Protein AF-A0A960MAU6-F1 (afdb_monomer_lite)

Secondary structure (DSSP, 8-state):
----S-HHHHHHHHHHHHS------S----PPP-TT-GGG-HHHHHHHHHHHHHHHHHTTSS-TT-HHHHHHHHHHHHHHHHHHHHHTT-HHHHHHHHHHHHHTSPPTT-TTS-SS-HHHHHHHHHHHHHHHHHHHHHHHH------------

pLDDT: mean 84.09, std 11.75, range [40.94, 95.75]

Foldseek 3Di:
DPDLLCVVVLVVLLCVQPDADADDPDPPDDDDDDCPRCLLDLVSNLVSLVVSLVVCQVVPSDPPVPVLSVLVSLLVSLVSSLVSCVVVLNLVSNLVSLVVSLVSVDDPPSQRRDNDGSVVSVVSNVVSVVSVVVVVCCVVPPDPPPPPPPPPD

Radius of gyration: 20.08 Å; chains: 1; bounding box: 48×33×71 Å

Sequence (153 aa):
YRHFGCEDRDMWLRIAATYRIWLIQERLVVLRYHGTNMSSDPTRQLAGIRKLHGKARTMGVVPTWRLDFWVAIYSLYHQTASLLHSESSHPGKAFLHACASLAVFPLPGVRRWTLRGPFFRLLRLVATSRALMKSWIKKVFSRPTRTVGTEIS

Structure (mmCIF, N/CA/C/O backbone):
data_AF-A0A960MAU6-F1
#
_entry.id   AF-A0A960MAU6-F1
#
loop_
_atom_site.group_PDB
_atom_site.id
_atom_site.type_symbol
_atom_site.label_atom_id
_atom_site.label_alt_id
_atom_site.label_comp_id
_atom_site.label_asym_id
_atom_site.label_entity_id
_atom_site.label_seq_id
_atom_site.pdbx_PDB_ins_code
_atom_site.Cartn_x
_atom_site.Cartn_y
_atom_site.Cartn_z
_atom_site.occupancy
_atom_site.B_iso_or_equiv
_atom_site.auth_seq_id
_atom_site.auth_comp_id
_atom_site.auth_asym_id
_atom_site.auth_atom_id
_atom_site.pdbx_PDB_model_num
ATOM 1 N N . TYR A 1 1 ? -19.984 0.545 -16.787 1.00 40.94 1 TYR A N 1
ATOM 2 C CA . TYR A 1 1 ? -19.501 -0.493 -15.851 1.00 40.94 1 TYR A CA 1
ATOM 3 C C . TYR A 1 1 ? -19.256 0.109 -14.469 1.00 40.94 1 TYR A C 1
ATOM 5 O O . TYR A 1 1 ? -18.346 0.913 -14.322 1.00 40.94 1 TYR A O 1
ATOM 13 N N . ARG A 1 2 ? -20.108 -0.215 -13.480 1.00 57.66 2 ARG A N 1
ATOM 14 C CA . ARG A 1 2 ? -20.088 0.334 -12.100 1.00 57.66 2 ARG A CA 1
ATOM 15 C C . ARG A 1 2 ? -19.215 -0.462 -11.109 1.00 57.66 2 ARG A C 1
ATOM 17 O O . ARG A 1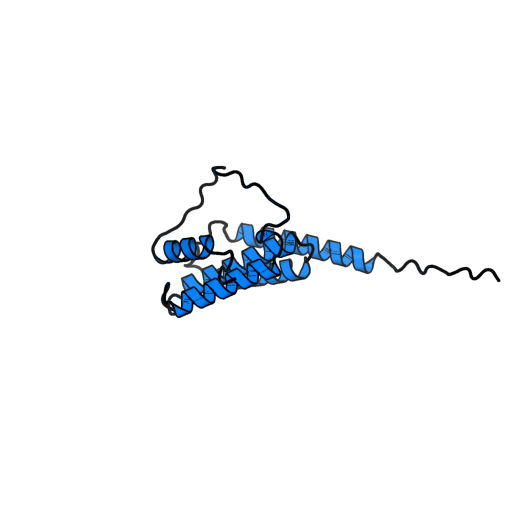 2 ? -19.152 -0.100 -9.940 1.00 57.66 2 ARG A O 1
ATOM 24 N N . HIS A 1 3 ? -18.543 -1.517 -11.564 1.00 63.19 3 HIS A N 1
ATOM 25 C CA . HIS A 1 3 ? -17.674 -2.350 -10.733 1.00 63.19 3 HIS A CA 1
ATOM 26 C C . HIS A 1 3 ? -16.270 -1.754 -10.636 1.00 63.19 3 HIS A C 1
ATOM 28 O O . HIS A 1 3 ? -15.649 -1.433 -11.651 1.00 63.19 3 HIS A O 1
ATOM 34 N N . PHE A 1 4 ? -15.779 -1.578 -9.408 1.00 62.41 4 PHE A N 1
ATOM 35 C CA . PHE A 1 4 ? -14.456 -1.002 -9.149 1.00 62.41 4 PHE A CA 1
ATOM 36 C C . PHE A 1 4 ? -13.328 -2.022 -9.365 1.00 62.41 4 PHE A C 1
ATOM 38 O O . PHE A 1 4 ? -12.167 -1.616 -9.403 1.00 62.41 4 PHE A O 1
ATOM 45 N N . GLY A 1 5 ? -13.657 -3.319 -9.492 1.00 73.44 5 GLY A N 1
ATOM 46 C CA . GLY A 1 5 ? -12.678 -4.412 -9.524 1.00 73.44 5 GLY A CA 1
ATOM 47 C C . GLY A 1 5 ? -11.833 -4.466 -8.254 1.00 73.44 5 GLY A C 1
ATOM 48 O O . GLY A 1 5 ? -10.637 -4.749 -8.288 1.00 73.44 5 GLY A O 1
ATOM 49 N N . CYS A 1 6 ? -12.451 -4.067 -7.147 1.00 84.38 6 CYS A N 1
ATOM 50 C CA . CYS A 1 6 ? -11.876 -3.933 -5.813 1.00 84.38 6 CYS A CA 1
ATOM 51 C C . CYS A 1 6 ? -12.897 -4.370 -4.747 1.00 84.38 6 CYS A C 1
ATOM 53 O O . CYS A 1 6 ? -12.799 -3.949 -3.598 1.00 84.38 6 CYS A O 1
ATOM 55 N N . GLU A 1 7 ? -13.888 -5.176 -5.126 1.00 87.69 7 GLU A N 1
ATOM 56 C CA . GLU A 1 7 ? -14.970 -5.660 -4.268 1.00 87.69 7 GLU A CA 1
ATOM 57 C C . GLU A 1 7 ? -14.414 -6.418 -3.055 1.00 87.69 7 GLU A C 1
ATOM 59 O O . GLU A 1 7 ? -14.770 -6.097 -1.921 1.00 87.69 7 GLU A O 1
ATOM 64 N N . ASP A 1 8 ? -13.436 -7.305 -3.268 1.00 89.69 8 ASP A N 1
ATOM 65 C CA . ASP A 1 8 ? -12.751 -8.019 -2.182 1.00 89.69 8 ASP A CA 1
ATOM 66 C C . ASP A 1 8 ? -12.108 -7.048 -1.188 1.00 89.69 8 ASP A C 1
ATOM 68 O O . ASP A 1 8 ? -12.149 -7.244 0.024 1.00 89.69 8 ASP A O 1
ATOM 72 N N . ARG A 1 9 ? -11.528 -5.953 -1.692 1.00 90.31 9 ARG A N 1
ATOM 73 C CA . ARG A 1 9 ? -10.898 -4.934 -0.847 1.00 90.31 9 ARG A CA 1
ATOM 74 C C . ARG A 1 9 ? -11.935 -4.134 -0.052 1.00 90.31 9 ARG A C 1
ATOM 76 O O . ARG A 1 9 ? -11.624 -3.758 1.072 1.00 90.31 9 ARG A O 1
ATOM 83 N N . ASP A 1 10 ? -13.135 -3.887 -0.593 1.00 92.88 10 ASP A N 1
ATOM 84 C CA . ASP A 1 10 ? -14.257 -3.272 0.151 1.00 92.88 10 ASP A CA 1
ATOM 85 C C . ASP A 1 10 ? -14.647 -4.156 1.334 1.00 92.88 10 ASP A C 1
ATOM 87 O O . ASP A 1 10 ? -14.707 -3.692 2.473 1.00 92.88 10 ASP A O 1
ATOM 91 N N . MET A 1 11 ? -14.827 -5.452 1.070 1.00 94.00 11 MET A N 1
ATOM 92 C CA . MET A 1 11 ? -15.139 -6.443 2.094 1.00 94.00 11 MET A CA 1
ATOM 93 C C . MET A 1 11 ? -14.060 -6.468 3.184 1.00 94.00 11 MET A C 1
ATOM 95 O O . MET A 1 11 ? -14.375 -6.295 4.360 1.00 94.00 11 MET A O 1
ATOM 99 N N . TRP A 1 12 ? -12.784 -6.607 2.812 1.00 91.69 12 TRP A N 1
ATOM 100 C CA . TRP A 1 12 ? -11.688 -6.645 3.784 1.00 91.69 12 TRP A CA 1
ATOM 101 C C . TRP A 1 12 ? -11.550 -5.355 4.587 1.00 91.69 12 TRP A C 1
ATOM 103 O O . TRP A 1 12 ? -11.250 -5.414 5.776 1.00 91.69 12 TRP A O 1
ATOM 113 N N . LEU A 1 13 ? -11.796 -4.194 3.978 1.00 91.25 13 LEU A N 1
ATOM 114 C CA . LEU A 1 13 ? -11.759 -2.910 4.673 1.00 91.25 13 LEU A CA 1
ATOM 115 C C . LEU A 1 13 ? -12.877 -2.802 5.719 1.00 91.25 13 LEU A C 1
ATOM 117 O O . LEU A 1 13 ? -12.624 -2.335 6.828 1.00 91.25 13 LEU A O 1
ATOM 121 N N . ARG A 1 14 ? -14.087 -3.277 5.400 1.00 93.12 14 ARG A N 1
ATOM 122 C CA . ARG A 1 14 ? -15.209 -3.352 6.352 1.00 93.12 14 ARG A CA 1
ATOM 123 C C . ARG A 1 14 ? -14.929 -4.331 7.484 1.00 93.12 14 ARG A C 1
ATOM 125 O O . ARG A 1 14 ? -15.187 -4.008 8.635 1.00 93.12 14 ARG A O 1
ATOM 132 N N . ILE A 1 15 ? -14.356 -5.494 7.181 1.00 92.75 15 ILE A N 1
ATOM 133 C CA . ILE A 1 15 ? -13.953 -6.460 8.210 1.00 92.75 15 ILE A CA 1
ATOM 134 C C . ILE A 1 15 ? -12.883 -5.837 9.115 1.00 92.75 15 ILE A C 1
ATOM 136 O O . ILE A 1 15 ? -13.016 -5.891 10.333 1.00 92.75 15 ILE A O 1
ATOM 140 N N . ALA A 1 16 ? -11.870 -5.179 8.543 1.00 90.06 16 ALA A N 1
ATOM 141 C CA . ALA A 1 16 ? -10.785 -4.538 9.289 1.00 90.06 16 ALA A CA 1
ATOM 142 C C . ALA A 1 16 ? -11.252 -3.378 10.184 1.00 90.06 16 ALA A C 1
ATOM 144 O O . ALA A 1 16 ? -10.570 -3.036 11.150 1.00 90.06 16 ALA A O 1
ATOM 145 N N . ALA A 1 17 ? -12.392 -2.755 9.869 1.00 90.44 17 ALA A N 1
ATOM 146 C CA . ALA A 1 17 ? -12.977 -1.695 10.687 1.00 90.44 17 ALA A CA 1
ATOM 147 C C . ALA A 1 17 ? -13.346 -2.184 12.097 1.00 90.44 17 ALA A C 1
ATOM 149 O O . ALA A 1 17 ? -13.188 -1.433 13.068 1.00 90.44 17 ALA A O 1
ATOM 150 N N . THR A 1 18 ? -13.799 -3.439 12.186 1.00 91.75 18 THR A N 1
ATOM 151 C CA . THR A 1 18 ? -14.366 -4.055 13.394 1.00 91.75 18 THR A CA 1
ATOM 152 C C . THR A 1 18 ? -13.462 -5.140 13.974 1.00 91.75 18 THR A C 1
ATOM 154 O O . THR A 1 18 ? -13.344 -5.265 15.190 1.00 91.75 18 THR A O 1
ATOM 157 N N . TYR A 1 19 ? -12.788 -5.911 13.122 1.00 89.56 19 TYR A N 1
ATOM 158 C CA . TYR A 1 19 ? -12.021 -7.090 13.507 1.00 89.56 19 TYR A CA 1
ATOM 159 C C . TYR A 1 19 ? -10.536 -6.930 13.211 1.00 89.56 19 TYR A C 1
ATOM 161 O O . TYR A 1 19 ? -10.121 -6.290 12.245 1.00 89.56 19 TYR A O 1
ATOM 169 N N . ARG A 1 20 ? -9.716 -7.589 14.030 1.00 82.56 20 ARG A N 1
ATOM 170 C CA . ARG A 1 20 ? -8.289 -7.751 13.753 1.00 82.56 20 ARG A CA 1
ATOM 171 C C . ARG A 1 20 ? -8.089 -8.845 12.715 1.00 82.56 20 ARG A C 1
ATOM 173 O O . ARG A 1 20 ? -8.579 -9.955 12.890 1.00 82.56 20 ARG A O 1
ATOM 180 N N . ILE A 1 21 ? -7.324 -8.532 11.676 1.00 82.44 21 ILE A N 1
ATOM 181 C CA . ILE A 1 21 ? -6.985 -9.471 10.608 1.00 82.44 21 ILE A CA 1
ATOM 182 C C . ILE A 1 21 ? -5.529 -9.894 10.776 1.00 82.44 21 ILE A C 1
ATOM 184 O O . ILE A 1 21 ? -4.645 -9.048 10.928 1.00 82.44 21 ILE A O 1
ATOM 188 N N . TRP A 1 22 ? -5.288 -11.201 10.700 1.00 79.81 22 TRP A N 1
ATOM 189 C CA . TRP A 1 22 ? -3.957 -11.794 10.745 1.00 79.81 22 TRP A CA 1
ATOM 190 C C . TRP A 1 22 ? -3.682 -12.561 9.451 1.00 79.81 22 TRP A C 1
ATOM 192 O O . TRP A 1 22 ? -4.582 -13.178 8.890 1.00 79.81 22 TRP A O 1
ATOM 202 N N . LEU A 1 23 ? -2.441 -12.510 8.966 1.00 77.12 23 LEU A N 1
ATOM 203 C CA . LEU A 1 23 ? -1.998 -13.293 7.814 1.00 77.12 23 LEU A CA 1
ATOM 204 C C . LEU A 1 23 ? -1.338 -14.570 8.311 1.00 77.12 23 LEU A C 1
ATOM 206 O O . LEU A 1 23 ? -0.354 -14.516 9.050 1.00 77.12 23 LEU A O 1
ATOM 210 N N . ILE A 1 24 ? -1.853 -15.695 7.839 1.00 83.00 24 ILE A N 1
ATOM 211 C CA . ILE A 1 24 ? -1.252 -17.010 8.030 1.00 83.00 24 ILE A CA 1
ATOM 212 C C . ILE A 1 24 ? -0.148 -17.160 6.975 1.00 83.00 24 ILE A C 1
ATOM 214 O O . ILE A 1 24 ? -0.366 -16.854 5.803 1.00 83.00 24 ILE A O 1
ATOM 218 N N . GLN A 1 25 ? 1.054 -17.575 7.386 1.00 80.62 25 GLN A N 1
ATOM 219 C CA . GLN A 1 25 ? 2.208 -17.728 6.477 1.00 80.62 25 GLN A CA 1
ATOM 220 C C . GLN A 1 25 ? 2.137 -19.005 5.624 1.00 80.62 25 GLN A C 1
ATOM 222 O O . GLN A 1 25 ? 3.022 -19.269 4.813 1.00 80.62 25 GLN A O 1
ATOM 227 N N . GLU A 1 26 ? 1.085 -19.795 5.799 1.00 90.94 26 GLU A N 1
ATOM 228 C CA . GLU A 1 26 ? 0.843 -21.018 5.054 1.00 90.94 26 GLU A CA 1
ATOM 229 C C . GLU A 1 26 ? 0.297 -20.703 3.662 1.00 90.94 26 GLU A C 1
ATOM 231 O O . GLU A 1 26 ? -0.528 -19.806 3.457 1.00 90.94 26 GLU A O 1
ATOM 236 N N . ARG A 1 27 ? 0.756 -21.468 2.671 1.00 88.31 27 ARG A N 1
ATOM 237 C CA . ARG A 1 27 ? 0.255 -21.360 1.304 1.00 88.31 27 ARG A CA 1
ATOM 238 C C . ARG A 1 27 ? -1.100 -22.059 1.208 1.00 88.31 27 ARG A C 1
ATOM 240 O O . ARG A 1 27 ? -1.166 -23.235 0.878 1.00 88.31 27 ARG A O 1
ATOM 247 N N . LEU A 1 28 ? -2.169 -21.309 1.458 1.00 92.56 28 LEU A N 1
ATOM 248 C CA . LEU A 1 28 ? -3.541 -21.834 1.414 1.00 92.56 28 LEU A CA 1
ATOM 249 C C . LEU A 1 28 ? -4.187 -21.750 0.025 1.00 92.56 28 LEU A C 1
ATOM 251 O O . LEU A 1 28 ? -5.115 -22.492 -0.275 1.00 92.56 28 LEU A O 1
ATOM 255 N N . VAL A 1 29 ? -3.719 -20.836 -0.829 1.00 89.31 29 VAL A N 1
ATOM 256 C CA . VAL A 1 29 ? -4.344 -20.556 -2.129 1.00 89.31 29 VAL A CA 1
ATOM 257 C C . VAL A 1 29 ? -3.282 -20.454 -3.218 1.00 89.31 29 VAL A C 1
ATOM 259 O O . VAL A 1 29 ? -2.207 -19.882 -3.016 1.00 89.31 29 VAL A O 1
ATOM 262 N N . VAL A 1 30 ? -3.591 -20.992 -4.399 1.00 88.62 30 VAL A N 1
ATOM 263 C CA . VAL A 1 30 ? -2.807 -20.795 -5.623 1.00 88.62 30 VAL A CA 1
ATOM 264 C C . VAL A 1 30 ? -3.601 -19.906 -6.569 1.00 88.62 30 VAL A C 1
ATOM 266 O O . VAL A 1 30 ? -4.659 -20.289 -7.057 1.00 88.62 30 VAL A O 1
ATOM 269 N N . LEU A 1 31 ? -3.086 -18.707 -6.825 1.00 82.44 31 LEU A N 1
ATOM 270 C CA . LEU A 1 31 ? -3.693 -17.761 -7.757 1.00 82.44 31 LEU A CA 1
ATOM 271 C C . LEU A 1 31 ? -3.215 -18.058 -9.181 1.00 82.44 31 LEU A C 1
ATOM 273 O O . LEU A 1 31 ? -2.011 -18.134 -9.433 1.00 82.44 31 LEU A O 1
ATOM 277 N N . ARG A 1 32 ? -4.156 -18.198 -10.119 1.00 84.94 32 ARG A N 1
ATOM 278 C CA . ARG A 1 32 ? -3.859 -18.280 -11.553 1.00 84.94 32 ARG A CA 1
ATOM 279 C C . ARG A 1 32 ? -3.902 -16.877 -12.154 1.00 84.94 32 ARG A C 1
ATOM 281 O O . ARG A 1 32 ? -4.905 -16.175 -12.042 1.00 84.94 32 ARG A O 1
ATOM 288 N N . TYR A 1 33 ? -2.813 -16.471 -12.796 1.00 79.00 33 TYR A N 1
ATOM 289 C CA . TYR A 1 33 ? -2.729 -15.181 -13.475 1.00 79.00 33 TYR A CA 1
ATOM 290 C C . TYR A 1 33 ? -3.165 -15.322 -14.933 1.00 79.00 33 TYR A C 1
ATOM 292 O O . TYR A 1 33 ? -2.628 -16.145 -15.671 1.00 79.00 33 TYR A O 1
ATOM 300 N N . HIS A 1 34 ? -4.121 -14.492 -15.347 1.00 78.00 34 HIS A N 1
ATOM 301 C CA . HIS A 1 34 ? -4.508 -14.320 -16.744 1.00 78.00 34 HIS A CA 1
ATOM 302 C C . HIS A 1 34 ? -4.048 -12.931 -17.200 1.00 78.00 34 HIS A C 1
ATOM 304 O O . HIS A 1 34 ? -4.175 -11.965 -16.445 1.00 78.00 34 HIS A O 1
ATOM 310 N N . GLY A 1 35 ? -3.492 -12.813 -18.412 1.00 75.12 35 GLY A N 1
ATOM 311 C CA . GLY A 1 35 ? -2.892 -11.560 -18.909 1.00 75.12 35 GLY A CA 1
ATOM 312 C C . GLY A 1 35 ? -3.853 -10.362 -18.962 1.00 75.12 35 GLY A C 1
ATOM 313 O O . GLY A 1 35 ? -3.417 -9.216 -19.003 1.00 75.12 35 GLY A O 1
ATOM 314 N N . THR A 1 36 ? -5.160 -10.618 -18.898 1.00 77.50 36 THR A N 1
ATOM 315 C CA . THR A 1 36 ? -6.240 -9.623 -18.928 1.00 77.50 36 THR A CA 1
ATOM 316 C C . THR A 1 36 ? -6.756 -9.214 -17.544 1.00 77.50 36 THR A C 1
ATOM 318 O O . THR A 1 36 ? -7.696 -8.422 -17.448 1.00 77.50 36 THR A O 1
ATOM 321 N N . ASN A 1 37 ? -6.171 -9.728 -16.458 1.00 75.25 37 ASN A N 1
ATOM 322 C CA . ASN A 1 37 ? -6.620 -9.401 -15.107 1.00 75.25 37 ASN A CA 1
ATOM 323 C C . ASN A 1 37 ? -6.399 -7.919 -14.794 1.00 75.25 37 ASN A C 1
ATOM 325 O O . ASN A 1 37 ? -5.350 -7.363 -15.086 1.00 75.25 37 ASN A O 1
ATOM 329 N N . MET A 1 38 ? -7.341 -7.289 -14.087 1.00 70.56 38 MET A N 1
ATOM 330 C CA . MET A 1 38 ? -7.225 -5.880 -13.678 1.00 70.56 38 MET A CA 1
ATOM 331 C C . MET A 1 38 ? -5.959 -5.580 -12.853 1.00 70.56 38 MET A C 1
ATOM 333 O O . MET A 1 38 ? -5.518 -4.437 -12.789 1.00 70.56 38 MET A O 1
ATOM 337 N N . SER A 1 39 ? -5.361 -6.604 -12.242 1.00 72.44 39 SER A N 1
ATOM 338 C CA . SER A 1 39 ? -4.086 -6.518 -11.531 1.00 72.44 39 SER A CA 1
ATOM 339 C C . SER A 1 39 ? -2.869 -6.264 -12.428 1.00 72.44 39 SER A C 1
ATOM 341 O O . SER A 1 39 ? -1.809 -5.960 -11.894 1.00 72.44 39 SER A O 1
ATOM 343 N N . SER A 1 40 ? -2.983 -6.402 -13.755 1.00 80.25 40 SER A N 1
ATOM 344 C CA . SER A 1 40 ? -1.884 -6.129 -14.691 1.00 80.25 40 SER A CA 1
ATOM 345 C C . SER A 1 40 ? -1.739 -4.647 -15.050 1.00 80.25 40 SER A C 1
ATOM 347 O O . SER A 1 40 ? -0.687 -4.253 -15.545 1.00 80.25 40 SER A O 1
ATOM 349 N N . ASP A 1 41 ? -2.748 -3.814 -14.762 1.00 88.25 41 ASP A N 1
ATOM 350 C CA . ASP A 1 41 ? -2.685 -2.359 -14.930 1.00 88.25 41 ASP A CA 1
ATOM 351 C C . ASP A 1 41 ? -2.661 -1.660 -13.555 1.00 88.25 41 ASP A C 1
ATOM 353 O O . ASP A 1 41 ? -3.716 -1.426 -12.943 1.00 88.25 41 ASP A O 1
ATOM 357 N N . PRO A 1 42 ? -1.467 -1.260 -13.066 1.00 89.88 42 PRO A N 1
ATOM 358 C CA . PRO A 1 42 ? -1.324 -0.527 -11.813 1.00 89.88 42 PRO A CA 1
ATOM 359 C C . PRO A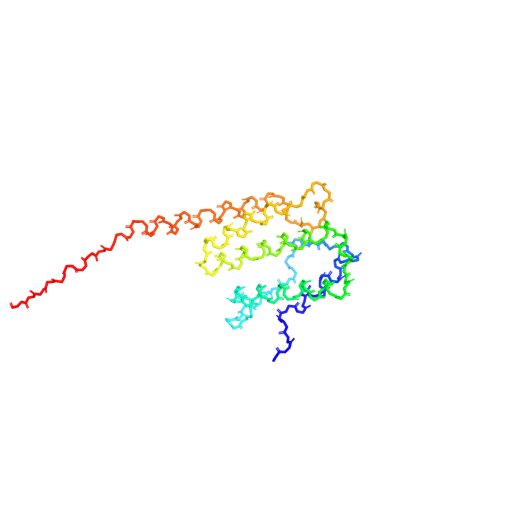 1 42 ? -2.178 0.733 -11.748 1.00 89.88 42 PRO A C 1
ATOM 361 O O . PRO A 1 42 ? -2.699 1.074 -10.689 1.00 89.88 42 PRO A O 1
ATOM 364 N N . THR A 1 43 ? -2.321 1.449 -12.863 1.00 90.62 43 THR A N 1
ATOM 365 C CA . THR A 1 43 ? -3.014 2.739 -12.897 1.00 90.62 43 THR A CA 1
ATOM 366 C C . THR A 1 43 ? -4.494 2.531 -12.623 1.00 90.62 43 THR A C 1
ATOM 368 O O . THR A 1 43 ? -5.068 3.190 -11.747 1.00 90.62 43 THR A O 1
ATOM 371 N N . ARG A 1 44 ? -5.100 1.566 -13.321 1.00 89.62 44 ARG A N 1
ATOM 372 C CA . ARG A 1 44 ? -6.505 1.204 -13.136 1.00 89.62 44 ARG A CA 1
ATOM 373 C C . ARG A 1 44 ? -6.758 0.647 -11.739 1.00 89.62 44 ARG A C 1
ATOM 375 O O . ARG A 1 44 ? -7.693 1.100 -11.074 1.00 89.62 44 ARG A O 1
ATOM 382 N N . GLN A 1 45 ? -5.907 -0.260 -11.257 1.00 90.75 45 GLN A N 1
ATOM 383 C CA . GLN A 1 45 ? -6.072 -0.854 -9.931 1.00 90.75 45 GLN A CA 1
ATOM 384 C C . GLN A 1 45 ? -5.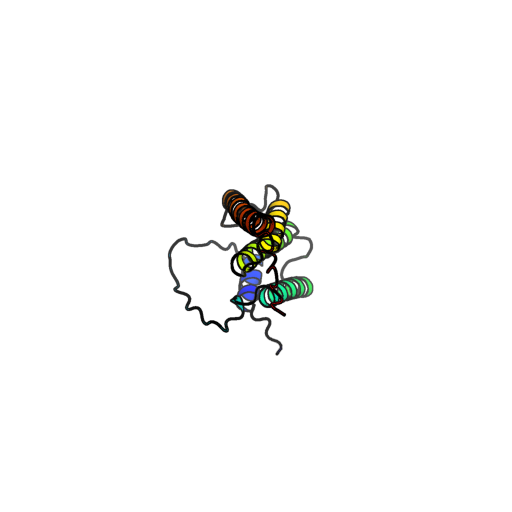948 0.195 -8.813 1.00 90.75 45 GLN A C 1
ATOM 386 O O . GLN A 1 45 ? -6.784 0.245 -7.909 1.00 90.75 45 GLN A O 1
ATOM 391 N N . LEU A 1 46 ? -4.960 1.092 -8.884 1.00 93.44 46 LEU A N 1
ATOM 392 C CA . LEU A 1 46 ? -4.784 2.162 -7.896 1.00 93.44 46 LEU A CA 1
ATOM 393 C C . LEU A 1 46 ? -5.905 3.202 -7.939 1.00 93.44 46 LEU A C 1
ATOM 395 O O . LEU A 1 46 ? -6.277 3.744 -6.897 1.00 93.44 46 LEU A O 1
ATOM 399 N N . ALA A 1 47 ? -6.474 3.486 -9.112 1.00 92.88 47 ALA A N 1
ATOM 400 C CA . ALA A 1 47 ? -7.671 4.314 -9.213 1.00 92.88 47 ALA A CA 1
ATOM 401 C C . ALA A 1 47 ? -8.879 3.646 -8.532 1.00 92.88 47 ALA A C 1
ATOM 403 O O . ALA A 1 47 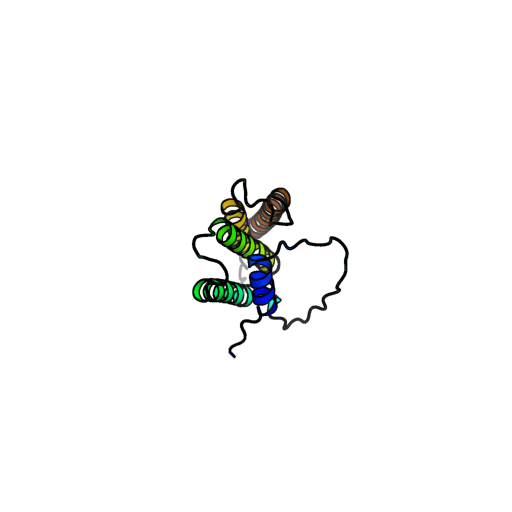? -9.604 4.319 -7.797 1.00 92.88 47 ALA A O 1
ATOM 404 N N . GLY A 1 48 ? -9.060 2.333 -8.714 1.00 92.62 48 GLY A N 1
ATOM 405 C CA . GLY A 1 48 ? -10.091 1.546 -8.029 1.00 92.62 48 GLY A CA 1
ATOM 406 C C . GLY A 1 48 ? -9.952 1.603 -6.507 1.00 92.62 48 GLY A C 1
ATOM 407 O O . GLY A 1 48 ? -10.908 1.942 -5.812 1.00 92.62 48 GLY A O 1
ATOM 408 N N . ILE A 1 49 ? -8.737 1.396 -5.991 1.00 94.06 49 ILE A N 1
ATOM 409 C CA . ILE A 1 49 ? -8.452 1.460 -4.549 1.00 94.06 49 ILE A CA 1
ATOM 410 C C . ILE A 1 49 ? -8.702 2.869 -3.985 1.00 94.06 49 ILE A C 1
ATOM 412 O O . ILE A 1 49 ? -9.292 3.011 -2.917 1.00 94.06 49 ILE A O 1
ATOM 416 N N . ARG A 1 50 ? -8.313 3.934 -4.700 1.00 94.75 50 ARG A N 1
ATOM 417 C CA . ARG A 1 50 ? -8.600 5.315 -4.266 1.00 94.75 50 ARG A CA 1
ATOM 418 C C . ARG A 1 50 ? -10.099 5.593 -4.185 1.00 94.75 50 ARG A C 1
ATOM 420 O O . ARG A 1 50 ? -10.558 6.151 -3.190 1.00 94.75 50 ARG A O 1
ATOM 427 N N . LYS A 1 51 ? -10.863 5.179 -5.202 1.00 94.44 51 LYS A N 1
ATOM 428 C CA . LYS A 1 51 ? -12.329 5.309 -5.208 1.00 94.44 51 LYS A CA 1
ATOM 429 C C . LYS A 1 51 ? -12.959 4.519 -4.065 1.00 94.44 51 LYS A C 1
ATOM 431 O O . LYS A 1 51 ? -13.854 5.035 -3.404 1.00 94.44 51 LYS A O 1
ATOM 436 N N . LEU A 1 52 ? -12.451 3.318 -3.795 1.00 94.44 52 LEU A N 1
ATOM 437 C CA . LEU A 1 52 ? -12.877 2.500 -2.666 1.00 94.44 52 LEU A CA 1
ATOM 438 C C . LEU A 1 52 ? -12.678 3.225 -1.329 1.00 94.44 52 LEU A C 1
ATOM 440 O O . LEU A 1 52 ? -13.608 3.290 -0.533 1.00 94.44 52 LEU A O 1
ATOM 444 N N . HIS A 1 53 ? -11.496 3.794 -1.085 1.00 94.06 53 HIS A N 1
ATOM 445 C CA . HIS A 1 53 ? -11.227 4.523 0.158 1.00 94.06 53 HIS A CA 1
ATOM 446 C C . HIS A 1 53 ? -12.126 5.755 0.305 1.00 94.06 53 HIS A C 1
ATOM 448 O O . HIS A 1 53 ? -12.662 5.995 1.385 1.00 94.06 53 HIS A O 1
ATOM 454 N N . GLY A 1 54 ? -12.339 6.500 -0.786 1.00 94.62 54 GLY A N 1
ATOM 455 C CA . GLY A 1 54 ? -13.283 7.618 -0.817 1.00 94.62 54 GLY A CA 1
ATOM 456 C C . GLY A 1 54 ? -14.705 7.174 -0.469 1.00 94.62 54 GLY A C 1
ATOM 457 O O . GLY A 1 54 ? -15.308 7.725 0.446 1.00 94.62 54 GLY A O 1
ATOM 458 N N . LYS A 1 55 ? -15.199 6.111 -1.119 1.00 94.25 55 LYS A N 1
ATOM 459 C CA . LYS A 1 55 ? -16.505 5.498 -0.832 1.00 94.25 55 LYS A CA 1
ATOM 460 C C . LYS A 1 55 ? -16.621 5.087 0.637 1.00 94.25 55 LYS A C 1
ATOM 462 O O . LYS A 1 55 ? -17.603 5.434 1.281 1.00 94.25 55 LYS A O 1
ATOM 467 N N . ALA A 1 56 ? -15.625 4.385 1.177 1.00 94.06 56 ALA A N 1
ATOM 468 C CA . ALA A 1 56 ? -15.623 3.943 2.569 1.00 94.06 56 ALA A CA 1
ATOM 469 C C . ALA A 1 56 ? -15.691 5.120 3.555 1.00 94.06 56 ALA A C 1
ATOM 471 O O . ALA A 1 56 ? -16.397 5.037 4.559 1.00 94.06 56 ALA A O 1
ATOM 472 N N . ARG A 1 57 ? -15.003 6.226 3.242 1.00 94.88 57 ARG A N 1
ATOM 473 C CA . ARG A 1 57 ? -15.041 7.459 4.035 1.00 94.88 57 ARG A CA 1
ATOM 474 C C . ARG A 1 57 ? -16.410 8.136 3.966 1.00 94.88 57 ARG A C 1
ATOM 476 O O . ARG A 1 57 ? -16.946 8.490 5.007 1.00 94.88 57 ARG A O 1
ATOM 483 N N . THR A 1 58 ? -16.990 8.276 2.773 1.00 95.44 58 THR A N 1
ATOM 484 C CA . THR A 1 58 ? -18.327 8.867 2.579 1.00 95.44 58 THR A CA 1
ATOM 485 C C . THR A 1 58 ? -19.424 8.043 3.249 1.00 95.44 58 THR A C 1
ATOM 487 O O . THR A 1 58 ? -20.338 8.604 3.835 1.00 95.44 58 THR A O 1
ATOM 490 N N . MET A 1 59 ? -19.322 6.714 3.200 1.00 95.00 59 MET A N 1
ATOM 491 C CA . MET A 1 59 ? -20.271 5.807 3.852 1.00 95.00 59 MET A CA 1
ATOM 492 C C . MET A 1 59 ? -20.083 5.712 5.373 1.00 95.00 59 MET A C 1
ATOM 494 O O . MET A 1 59 ? -20.841 4.998 6.020 1.00 95.00 59 MET A O 1
ATOM 498 N N . GLY A 1 60 ? -19.059 6.355 5.943 1.00 94.88 60 GLY A N 1
ATOM 499 C CA . GLY A 1 60 ? -18.782 6.281 7.376 1.00 94.88 60 GLY A CA 1
ATOM 500 C C . GLY A 1 60 ? -18.419 4.876 7.867 1.00 94.88 60 GLY A C 1
ATOM 501 O O . GLY A 1 60 ? -18.633 4.584 9.038 1.00 94.88 60 GLY A O 1
ATOM 502 N N . VAL A 1 61 ? -17.863 4.008 7.003 1.00 93.88 61 VAL A N 1
ATOM 503 C CA . VAL A 1 61 ? -17.474 2.629 7.379 1.00 93.88 61 VAL A CA 1
ATOM 504 C C . VAL A 1 61 ? -16.522 2.640 8.574 1.00 93.88 61 VAL A C 1
ATOM 506 O O . VAL A 1 61 ? -16.627 1.806 9.467 1.00 93.88 61 VAL A O 1
ATOM 509 N N . VAL A 1 62 ? -15.610 3.615 8.596 1.00 92.56 62 VAL A N 1
ATOM 510 C CA . VAL A 1 62 ? -14.809 3.956 9.769 1.00 92.56 62 VAL A CA 1
ATOM 511 C C . VAL A 1 62 ? -14.965 5.448 10.040 1.00 92.56 62 VAL A C 1
ATOM 513 O O . VAL A 1 62 ? -14.862 6.239 9.097 1.00 92.56 62 VAL A O 1
ATOM 516 N N . PRO A 1 63 ? -15.180 5.866 11.300 1.00 94.06 63 PRO A N 1
ATOM 517 C CA . PRO A 1 63 ? -15.235 7.279 11.636 1.00 94.06 63 PRO A CA 1
ATOM 518 C C . PRO A 1 63 ? -13.988 8.035 11.162 1.00 94.06 63 PRO A C 1
ATOM 520 O O . PRO A 1 63 ? -12.862 7.541 11.249 1.00 94.06 63 PRO A O 1
ATOM 523 N N . THR A 1 64 ? -14.168 9.257 10.664 1.00 93.94 64 THR A N 1
ATOM 524 C CA . THR A 1 64 ? -13.073 10.078 10.114 1.00 93.94 64 THR A CA 1
ATOM 525 C C . THR A 1 64 ? -12.027 10.467 11.157 1.00 93.94 64 THR A C 1
ATOM 527 O O . THR A 1 64 ? -10.874 10.687 10.796 1.00 93.94 64 THR A O 1
ATOM 530 N N . TRP A 1 65 ? -12.402 10.501 12.439 1.00 93.38 65 TRP A N 1
ATOM 531 C CA . TRP A 1 65 ? -11.511 10.801 13.562 1.00 93.38 65 TRP A CA 1
ATOM 532 C C . TRP A 1 65 ? -10.576 9.642 13.938 1.00 93.38 65 TRP A C 1
ATOM 534 O O . TRP A 1 65 ? -9.597 9.866 14.646 1.00 93.38 65 TRP A O 1
ATOM 544 N N . ARG A 1 66 ? -10.817 8.413 13.450 1.00 90.69 66 ARG A N 1
ATOM 545 C CA . ARG A 1 66 ? -9.897 7.271 13.619 1.00 90.69 66 ARG A CA 1
ATOM 546 C C . ARG A 1 66 ? -8.701 7.400 12.677 1.00 90.69 66 ARG A C 1
ATOM 548 O O . ARG A 1 66 ? -8.545 6.647 11.713 1.00 90.69 66 ARG A O 1
ATOM 555 N N . LEU A 1 67 ? -7.890 8.429 12.915 1.00 89.25 67 LEU A N 1
ATOM 556 C CA . LEU A 1 67 ? -6.755 8.793 12.069 1.00 89.25 67 LEU A CA 1
ATOM 557 C C . LEU A 1 67 ? -5.725 7.665 11.982 1.00 89.25 67 LEU A C 1
ATOM 559 O O . LEU A 1 67 ? -5.141 7.466 10.924 1.00 89.25 67 LEU A O 1
ATOM 563 N N . ASP A 1 68 ? -5.555 6.886 13.048 1.00 87.69 68 ASP A N 1
ATOM 564 C CA . ASP A 1 68 ? -4.708 5.692 13.086 1.00 87.69 68 ASP A CA 1
ATOM 565 C C . ASP A 1 68 ? -5.067 4.692 11.975 1.00 87.69 68 ASP A C 1
ATOM 567 O O . ASP A 1 68 ? -4.196 4.225 11.235 1.00 87.69 68 ASP A O 1
ATOM 571 N N . PHE A 1 69 ? -6.360 4.419 11.806 1.00 88.19 69 PHE A N 1
ATOM 572 C CA . PHE A 1 69 ? -6.875 3.510 10.791 1.00 88.19 69 PHE A CA 1
ATOM 573 C C . PHE A 1 69 ? -6.681 4.074 9.380 1.00 88.19 69 PHE A C 1
ATOM 575 O O . PHE A 1 69 ? -6.191 3.380 8.486 1.00 88.19 69 PHE A O 1
ATOM 582 N N . TRP A 1 70 ? -7.011 5.351 9.172 1.00 90.69 70 TRP A N 1
ATOM 583 C CA . TRP A 1 70 ? -6.873 5.995 7.863 1.00 90.69 70 TRP A CA 1
ATOM 584 C C . TRP A 1 70 ? -5.414 6.137 7.426 1.00 90.69 70 TRP A C 1
ATOM 586 O O . TRP A 1 70 ? -5.096 5.892 6.260 1.00 90.69 70 TRP A O 1
ATOM 596 N N . VAL A 1 71 ? -4.515 6.449 8.361 1.00 89.62 71 VAL A N 1
ATOM 597 C CA . VAL A 1 71 ? -3.064 6.444 8.147 1.00 89.62 71 VAL A CA 1
ATOM 598 C C . VAL A 1 71 ? -2.601 5.043 7.756 1.00 89.62 71 VAL A C 1
ATOM 600 O O . VAL A 1 71 ? -1.891 4.903 6.761 1.00 89.62 71 VAL A O 1
ATOM 603 N N . ALA A 1 72 ? -3.047 3.992 8.455 1.00 86.56 72 ALA A N 1
ATOM 604 C CA . ALA A 1 72 ? -2.705 2.613 8.102 1.00 86.56 72 ALA A CA 1
ATOM 605 C C . ALA A 1 72 ? -3.172 2.241 6.684 1.00 86.56 72 ALA A C 1
ATOM 607 O O . ALA A 1 72 ? -2.387 1.706 5.897 1.00 86.56 72 ALA A O 1
ATOM 608 N N . ILE A 1 73 ? -4.410 2.580 6.320 1.00 89.94 73 ILE A N 1
ATOM 609 C CA . ILE A 1 73 ? -4.953 2.359 4.973 1.00 89.94 73 ILE A CA 1
ATOM 610 C C . ILE A 1 73 ? -4.138 3.093 3.910 1.00 89.94 73 ILE A C 1
ATOM 612 O O . ILE A 1 73 ? -3.781 2.511 2.884 1.00 89.94 73 ILE A O 1
ATOM 616 N N . TYR A 1 74 ? -3.825 4.367 4.137 1.00 92.00 74 TYR A N 1
ATOM 617 C CA . TYR A 1 74 ? -3.049 5.164 3.191 1.00 92.00 74 TYR A CA 1
ATOM 618 C C . TYR A 1 74 ? -1.627 4.614 3.036 1.00 92.00 74 TYR A C 1
ATOM 620 O O . TYR A 1 74 ? -1.095 4.472 1.934 1.00 92.00 74 TYR A O 1
ATOM 628 N N . SER A 1 75 ? -1.039 4.188 4.147 1.00 90.00 75 SER A N 1
ATOM 629 C CA . SER A 1 75 ? 0.251 3.520 4.187 1.00 90.00 75 SER A CA 1
ATOM 630 C C . SER A 1 75 ? 0.257 2.223 3.358 1.00 90.00 75 SER A C 1
ATOM 632 O O . SER A 1 75 ? 1.185 1.988 2.574 1.00 90.00 75 SER A O 1
ATOM 634 N N . LEU A 1 76 ? -0.798 1.403 3.474 1.00 89.50 76 LEU A N 1
ATOM 635 C CA . LEU A 1 76 ? -1.005 0.175 2.693 1.00 89.50 76 LEU A CA 1
ATOM 636 C C . LEU A 1 76 ? -1.287 0.451 1.209 1.00 89.50 76 LEU A C 1
ATOM 638 O O . LEU A 1 76 ? -0.832 -0.306 0.347 1.00 89.50 76 LEU A O 1
ATOM 642 N N . TYR A 1 77 ? -1.984 1.544 0.890 1.00 93.31 77 TYR A N 1
ATOM 643 C CA . TYR A 1 77 ? -2.165 2.007 -0.486 1.00 93.31 77 TYR A CA 1
ATOM 644 C C . TYR A 1 77 ? -0.816 2.273 -1.153 1.00 93.31 77 TYR A C 1
ATOM 646 O O . TYR A 1 77 ? -0.528 1.700 -2.203 1.00 93.31 77 TYR A O 1
ATOM 654 N N . HIS A 1 78 ? 0.044 3.070 -0.516 1.00 94.44 78 HIS A N 1
ATOM 655 C CA . HIS A 1 78 ? 1.376 3.361 -1.043 1.00 94.44 78 HIS A CA 1
ATOM 656 C C . HIS A 1 78 ? 2.255 2.109 -1.128 1.00 94.44 78 HIS A C 1
ATOM 658 O O . HIS A 1 78 ? 2.974 1.927 -2.109 1.00 94.44 78 HIS A O 1
ATOM 664 N N . GLN A 1 79 ? 2.143 1.194 -0.164 1.00 91.62 79 GLN A N 1
ATOM 665 C CA . GLN A 1 79 ? 2.840 -0.091 -0.223 1.00 91.62 79 GLN A CA 1
ATOM 666 C C . GLN A 1 79 ? 2.394 -0.931 -1.433 1.00 91.62 79 GLN A C 1
ATOM 668 O O . GLN A 1 79 ? 3.231 -1.491 -2.140 1.00 91.62 79 GLN A O 1
ATOM 673 N N . THR A 1 80 ? 1.085 -0.986 -1.702 1.00 91.81 80 THR A N 1
ATOM 674 C CA . THR A 1 80 ? 0.519 -1.680 -2.870 1.00 91.81 80 THR A CA 1
ATOM 675 C C . THR A 1 80 ? 0.967 -1.013 -4.171 1.00 91.81 80 THR A C 1
ATOM 677 O O . THR A 1 80 ? 1.405 -1.693 -5.092 1.00 91.81 80 THR A O 1
ATOM 680 N N . ALA A 1 81 ? 0.916 0.318 -4.242 1.00 94.19 81 ALA A N 1
ATOM 681 C CA . ALA A 1 81 ? 1.344 1.083 -5.410 1.00 94.19 81 ALA A CA 1
ATOM 682 C C . ALA A 1 81 ? 2.823 0.868 -5.742 1.00 94.19 81 ALA A C 1
ATOM 684 O O . ALA A 1 81 ? 3.179 0.690 -6.905 1.00 94.19 81 ALA A O 1
ATOM 685 N N . SER A 1 82 ? 3.676 0.826 -4.715 1.00 94.12 82 SER A N 1
ATOM 686 C CA . SER A 1 82 ? 5.091 0.501 -4.874 1.00 94.12 82 SER A CA 1
ATOM 687 C C . SER A 1 82 ? 5.282 -0.882 -5.502 1.00 94.12 82 SER A C 1
ATOM 689 O O . SER A 1 82 ? 6.101 -1.032 -6.407 1.00 94.12 82 SER A O 1
ATOM 691 N N . LEU A 1 83 ? 4.492 -1.878 -5.078 1.00 91.00 83 LEU A N 1
ATOM 692 C CA . LEU A 1 83 ? 4.534 -3.228 -5.642 1.00 91.00 83 LEU A CA 1
ATOM 693 C C . LEU A 1 83 ? 4.125 -3.265 -7.110 1.00 91.00 83 LEU A C 1
ATOM 695 O O . LEU A 1 83 ? 4.921 -3.695 -7.944 1.00 91.00 83 LEU A O 1
ATOM 699 N N . LEU A 1 84 ? 2.959 -2.721 -7.430 1.00 91.81 84 LEU A N 1
ATOM 700 C CA . LEU A 1 84 ? 2.439 -2.738 -8.794 1.00 91.81 84 LEU A CA 1
ATOM 701 C C . LEU A 1 84 ? 3.365 -1.993 -9.771 1.00 91.81 84 LEU A C 1
ATOM 703 O O . LEU A 1 84 ? 3.676 -2.489 -10.852 1.00 91.81 84 LEU A O 1
ATOM 707 N N . HIS A 1 85 ? 3.889 -0.826 -9.381 1.00 92.75 85 HIS A N 1
ATOM 708 C CA . HIS A 1 85 ? 4.821 -0.081 -10.233 1.00 92.75 85 HIS A CA 1
ATOM 709 C C . HIS A 1 85 ? 6.202 -0.735 -10.357 1.00 92.75 85 HIS A C 1
ATOM 711 O O . HIS A 1 85 ? 6.855 -0.545 -11.386 1.00 92.75 85 HIS A O 1
ATOM 717 N N . SER A 1 86 ? 6.647 -1.497 -9.350 1.00 90.75 86 SER A N 1
ATOM 718 C CA . SER A 1 86 ? 7.902 -2.254 -9.448 1.00 90.75 86 SER A CA 1
ATOM 719 C C . SER A 1 86 ? 7.812 -3.395 -10.463 1.00 90.75 86 SER A C 1
ATOM 721 O O . SER A 1 86 ? 8.796 -3.672 -11.141 1.00 90.75 86 SER A O 1
ATOM 723 N N . GLU A 1 87 ? 6.630 -3.993 -10.615 1.00 88.31 87 GLU A N 1
ATOM 724 C CA . GLU A 1 87 ? 6.372 -5.063 -11.585 1.00 88.31 87 GLU A CA 1
ATOM 725 C C . GLU A 1 87 ? 6.153 -4.511 -13.001 1.00 88.31 87 GLU A C 1
ATOM 727 O O . GLU A 1 87 ? 6.577 -5.119 -13.975 1.00 88.31 87 GLU A O 1
ATOM 732 N N . SER A 1 88 ? 5.574 -3.313 -13.129 1.00 86.19 88 SER A N 1
ATOM 733 C CA . SER A 1 88 ? 5.249 -2.696 -14.427 1.00 86.19 88 SER A CA 1
ATOM 734 C C . SER A 1 88 ? 6.348 -1.792 -15.000 1.00 86.19 88 SER A C 1
ATOM 736 O O . SER A 1 88 ? 6.043 -0.837 -15.706 1.00 86.19 88 SER A O 1
ATOM 738 N N . SER A 1 89 ? 7.620 -2.015 -14.661 1.00 85.44 89 SER A N 1
ATOM 739 C CA . SER A 1 89 ? 8.771 -1.260 -15.205 1.00 85.44 89 SER A CA 1
ATOM 740 C C . SER A 1 89 ? 8.779 0.260 -14.937 1.00 85.44 89 SER A C 1
ATOM 742 O O . SER A 1 89 ? 9.436 1.009 -15.656 1.00 85.44 89 SER A O 1
ATOM 744 N N . HIS A 1 90 ? 8.119 0.739 -13.874 1.00 90.56 90 HIS A N 1
ATOM 745 C CA . HIS A 1 90 ? 8.118 2.158 -13.479 1.00 90.56 90 HIS A CA 1
ATOM 746 C C . HIS A 1 90 ? 8.872 2.381 -12.149 1.00 90.56 90 HIS A C 1
ATOM 748 O O . HIS A 1 90 ? 8.257 2.748 -11.139 1.00 90.56 90 HIS A O 1
ATOM 754 N N . PRO A 1 91 ? 10.208 2.197 -12.107 1.00 91.69 91 PRO A N 1
ATOM 755 C CA . PRO A 1 91 ? 10.971 2.169 -10.857 1.00 91.69 91 PRO A CA 1
ATOM 756 C C . PRO A 1 91 ? 10.926 3.491 -10.080 1.00 91.69 91 PRO A C 1
ATOM 758 O O . PRO A 1 91 ? 10.890 3.472 -8.854 1.00 91.69 91 PRO A O 1
ATOM 761 N N . GLY A 1 92 ? 10.856 4.638 -10.768 1.00 93.06 92 GLY A N 1
ATOM 762 C CA . GLY A 1 92 ? 10.746 5.949 -10.115 1.00 93.06 92 GLY A CA 1
ATOM 763 C C . GLY A 1 92 ? 9.446 6.103 -9.323 1.00 93.06 92 GLY A C 1
ATOM 764 O O . GLY A 1 92 ? 9.471 6.463 -8.149 1.00 93.06 92 GLY A O 1
ATOM 765 N N . LYS A 1 93 ? 8.304 5.740 -9.925 1.00 94.12 93 LYS A N 1
ATOM 766 C CA . LYS A 1 93 ? 7.008 5.740 -9.227 1.00 94.12 93 LYS A CA 1
ATOM 767 C C . LYS A 1 93 ? 7.012 4.738 -8.073 1.00 94.12 93 LYS A C 1
ATOM 769 O O . LYS A 1 93 ? 6.552 5.061 -6.981 1.00 94.12 93 LYS A O 1
ATOM 774 N N . ALA A 1 94 ? 7.571 3.546 -8.294 1.00 94.00 94 ALA A N 1
ATOM 775 C CA . ALA A 1 94 ? 7.675 2.521 -7.260 1.00 94.00 94 ALA A CA 1
ATOM 776 C C . ALA A 1 94 ? 8.464 3.005 -6.032 1.00 94.00 94 ALA A C 1
ATOM 778 O O . ALA A 1 94 ? 8.036 2.766 -4.900 1.00 94.00 94 ALA A O 1
ATOM 779 N N . PHE A 1 95 ? 9.574 3.713 -6.265 1.00 93.56 95 PHE A N 1
ATOM 780 C CA . PHE A 1 95 ? 10.405 4.321 -5.230 1.00 93.56 95 PHE A CA 1
ATOM 781 C C . PHE A 1 95 ? 9.666 5.435 -4.478 1.00 93.56 95 PHE A C 1
ATOM 783 O O . PHE A 1 95 ? 9.590 5.391 -3.254 1.00 93.56 95 PHE A O 1
ATOM 790 N N . LEU A 1 96 ? 9.032 6.379 -5.185 1.00 95.75 96 LEU A N 1
ATOM 791 C CA . LEU A 1 96 ? 8.255 7.453 -4.548 1.00 95.75 96 LEU A CA 1
ATOM 792 C C . LEU A 1 96 ? 7.138 6.900 -3.656 1.00 95.75 96 LEU A C 1
ATOM 794 O O . LEU A 1 96 ? 6.956 7.351 -2.525 1.00 95.75 96 LEU A O 1
ATOM 798 N N . HIS A 1 97 ? 6.420 5.878 -4.125 1.00 95.38 97 HIS A N 1
ATOM 799 C CA . HIS A 1 97 ? 5.412 5.204 -3.314 1.00 95.38 97 HIS A CA 1
ATOM 800 C C . HIS A 1 97 ? 6.022 4.433 -2.133 1.00 95.38 97 HIS A C 1
ATOM 802 O O . HIS A 1 97 ? 5.406 4.408 -1.071 1.00 95.38 97 HIS A O 1
ATOM 808 N N . ALA A 1 98 ? 7.220 3.853 -2.261 1.00 92.12 98 ALA A N 1
ATOM 809 C CA . ALA A 1 98 ? 7.917 3.234 -1.131 1.00 92.12 98 ALA A CA 1
ATOM 810 C C . ALA A 1 98 ? 8.275 4.273 -0.054 1.00 92.12 98 ALA A C 1
ATOM 812 O O . ALA A 1 98 ? 7.977 4.053 1.120 1.00 92.12 98 ALA A O 1
ATOM 813 N N . CYS A 1 99 ? 8.824 5.426 -0.453 1.00 93.06 99 CYS A N 1
ATOM 814 C CA . CYS A 1 99 ? 9.124 6.540 0.449 1.00 93.06 99 CYS A CA 1
ATOM 815 C C . CYS A 1 99 ? 7.864 7.060 1.143 1.00 93.06 99 CYS A C 1
ATOM 817 O O . CYS A 1 99 ? 7.838 7.156 2.365 1.00 93.06 99 CYS A O 1
ATOM 819 N N . ALA A 1 100 ? 6.795 7.331 0.388 1.00 93.38 100 ALA A N 1
ATOM 820 C CA . ALA A 1 100 ? 5.527 7.789 0.953 1.00 93.38 100 ALA A CA 1
ATOM 821 C C . ALA A 1 100 ? 4.915 6.753 1.912 1.00 93.38 100 ALA A C 1
ATOM 823 O O . ALA A 1 100 ? 4.405 7.105 2.970 1.00 93.38 100 ALA A O 1
ATOM 824 N N . SER A 1 101 ? 5.013 5.461 1.584 1.00 91.38 101 SER A N 1
ATOM 825 C CA . SER A 1 101 ? 4.574 4.386 2.474 1.00 91.38 101 SER A CA 1
ATOM 826 C C . SER A 1 101 ? 5.368 4.388 3.780 1.00 91.38 101 SER A C 1
ATOM 828 O O . SER A 1 101 ? 4.774 4.192 4.834 1.00 91.38 101 SER A O 1
ATOM 830 N N . LEU A 1 102 ? 6.686 4.618 3.731 1.00 88.25 102 LEU A N 1
ATOM 831 C CA . LEU A 1 102 ? 7.549 4.686 4.912 1.00 88.25 102 LEU A CA 1
ATOM 832 C C . LEU A 1 102 ? 7.286 5.946 5.748 1.00 88.25 102 LEU A C 1
ATOM 834 O O . LEU A 1 102 ? 7.172 5.841 6.962 1.00 88.25 102 LEU A O 1
ATOM 838 N N . ALA A 1 103 ? 7.123 7.103 5.104 1.00 88.88 103 ALA A N 1
ATOM 839 C CA . ALA A 1 103 ? 6.823 8.372 5.766 1.00 88.88 103 ALA A CA 1
ATOM 840 C C . ALA A 1 103 ? 5.464 8.348 6.481 1.00 88.88 103 ALA A C 1
ATOM 842 O O . ALA A 1 103 ? 5.317 8.916 7.557 1.00 88.88 103 ALA A O 1
ATOM 843 N N . VAL A 1 104 ? 4.481 7.651 5.901 1.00 84.75 104 VAL A N 1
ATOM 844 C CA . VAL A 1 104 ? 3.153 7.446 6.499 1.00 84.75 104 VAL A CA 1
ATOM 845 C C . VAL A 1 104 ? 3.089 6.128 7.286 1.00 84.75 104 VAL A C 1
ATOM 847 O O . VAL A 1 104 ? 2.029 5.729 7.769 1.00 84.75 104 VAL A O 1
ATOM 850 N N . PHE A 1 105 ? 4.192 5.376 7.393 1.00 73.69 105 PHE A N 1
ATOM 851 C CA . PHE A 1 105 ? 4.207 4.167 8.211 1.00 73.69 105 PHE A CA 1
ATOM 852 C C . PHE A 1 105 ? 3.973 4.577 9.649 1.00 73.69 105 PHE A C 1
ATOM 854 O O . PHE A 1 105 ? 4.562 5.554 10.111 1.00 73.69 105 PHE A O 1
ATOM 861 N N . PRO A 1 106 ? 3.045 3.916 10.339 1.00 62.91 106 PRO A N 1
ATOM 862 C CA . PRO A 1 106 ? 2.399 4.632 11.388 1.00 62.91 106 PRO A CA 1
ATOM 863 C C . PRO A 1 106 ? 3.310 4.753 12.604 1.00 62.91 106 PRO A C 1
ATOM 865 O O . PRO A 1 106 ? 4.095 3.856 12.933 1.00 62.91 106 PRO A O 1
ATOM 868 N N . LEU A 1 107 ? 3.131 5.890 13.267 1.00 60.81 107 LEU A N 1
ATOM 869 C CA . LEU A 1 107 ? 3.707 6.234 14.554 1.00 60.81 107 LEU A CA 1
ATOM 870 C C . LEU A 1 107 ? 3.472 5.103 15.582 1.00 60.81 107 LEU A C 1
ATOM 872 O O . LEU A 1 107 ? 2.512 4.325 15.449 1.00 60.81 107 LEU A O 1
ATOM 876 N N . PRO A 1 108 ? 4.349 4.968 16.595 1.00 54.00 108 PRO A N 1
ATOM 877 C CA . PRO A 1 108 ? 4.225 3.944 17.632 1.00 54.00 108 PRO A CA 1
ATOM 878 C C . PRO A 1 108 ? 2.806 3.936 18.233 1.00 54.00 108 PRO A C 1
ATOM 880 O O . PRO A 1 108 ? 2.376 4.902 18.846 1.00 54.00 108 PRO A O 1
ATOM 883 N N . GLY A 1 109 ? 2.062 2.847 17.992 1.00 56.03 109 GLY A N 1
ATOM 884 C CA . GLY A 1 109 ? 0.650 2.687 18.385 1.00 56.03 109 GLY A CA 1
ATOM 885 C C . GLY A 1 109 ? -0.195 1.919 17.358 1.00 56.03 109 GLY A C 1
ATOM 886 O O . GLY A 1 109 ? -0.968 1.034 17.713 1.00 56.03 109 GLY A O 1
ATOM 887 N N . VAL A 1 110 ? 0.046 2.141 16.063 1.00 55.47 110 VAL A N 1
ATOM 888 C CA . VAL A 1 110 ? -0.702 1.490 14.958 1.00 55.47 110 VAL A CA 1
ATOM 889 C C . VAL A 1 110 ? 0.020 0.234 14.425 1.00 55.47 110 VAL A C 1
ATOM 891 O O . VAL A 1 110 ? -0.436 -0.442 13.502 1.00 55.47 110 VAL A O 1
ATOM 894 N N . ARG A 1 111 ? 1.147 -0.130 15.057 1.00 53.94 111 ARG A N 1
ATOM 895 C CA . ARG A 1 111 ? 2.010 -1.295 14.764 1.00 53.94 111 ARG A CA 1
ATOM 896 C C . ARG A 1 111 ? 1.255 -2.629 14.643 1.00 53.94 111 ARG A C 1
ATOM 898 O O . ARG A 1 111 ? 1.784 -3.570 14.065 1.00 53.94 111 ARG A O 1
ATOM 905 N N . ARG A 1 112 ? 0.041 -2.717 15.196 1.00 55.81 112 ARG A N 1
ATOM 906 C CA . ARG A 1 112 ? -0.750 -3.950 15.324 1.00 55.81 112 ARG A CA 1
ATOM 907 C C . ARG A 1 112 ? -1.464 -4.399 14.042 1.00 55.81 112 ARG A C 1
ATOM 909 O O . ARG A 1 112 ? -1.956 -5.517 14.021 1.00 55.81 112 ARG A O 1
ATOM 916 N N . TRP A 1 113 ? -1.520 -3.568 12.997 1.00 53.75 113 TRP A N 1
ATOM 917 C CA . TRP A 1 113 ? -2.336 -3.845 11.798 1.00 53.75 113 TRP A CA 1
ATOM 918 C C . TRP A 1 113 ? -1.522 -4.189 10.547 1.00 53.75 113 TRP A C 1
ATOM 920 O O . TRP A 1 113 ? -2.045 -4.759 9.591 1.00 53.75 113 TRP A O 1
ATOM 930 N N . THR A 1 114 ? -0.232 -3.854 10.523 1.00 57.16 114 THR A N 1
ATOM 931 C CA . THR A 1 114 ? 0.632 -4.102 9.365 1.00 57.16 114 THR A CA 1
ATOM 932 C C . THR A 1 114 ? 1.474 -5.349 9.595 1.00 57.16 114 THR A C 1
ATOM 934 O O . THR A 1 114 ? 2.510 -5.307 10.252 1.00 57.16 114 THR A O 1
ATOM 937 N N . LEU A 1 115 ? 1.025 -6.455 9.008 1.00 58.78 115 LEU A N 1
ATOM 938 C CA . LEU A 1 115 ? 1.593 -7.805 9.133 1.00 58.78 115 LEU A CA 1
ATOM 939 C C . LEU A 1 115 ? 3.048 -7.944 8.680 1.00 58.78 115 LEU A C 1
ATOM 941 O O . LEU A 1 115 ? 3.751 -8.863 9.086 1.00 58.78 115 LEU A O 1
ATOM 945 N N . ARG A 1 116 ? 3.511 -7.028 7.829 1.00 64.44 116 ARG A N 1
ATOM 946 C CA . ARG A 1 116 ? 4.915 -6.922 7.449 1.00 64.44 116 ARG A CA 1
ATOM 947 C C . ARG A 1 116 ? 5.478 -5.692 8.147 1.00 64.44 116 ARG A C 1
ATOM 949 O O . ARG A 1 116 ? 5.141 -4.569 7.775 1.00 64.44 116 ARG A O 1
ATOM 956 N N . GLY A 1 117 ? 6.262 -5.931 9.197 1.00 67.38 117 GLY A N 1
ATOM 957 C CA . GLY A 1 117 ? 6.823 -4.893 10.058 1.00 67.38 117 GLY A CA 1
ATOM 958 C C . GLY A 1 117 ? 7.696 -3.868 9.313 1.00 67.38 117 GLY A C 1
ATOM 959 O O . GLY A 1 117 ? 7.930 -3.997 8.108 1.00 67.38 117 GLY A O 1
ATOM 960 N N . PRO A 1 118 ? 8.229 -2.857 10.024 1.00 70.44 118 PRO A N 1
ATOM 961 C CA . PRO A 1 118 ? 9.018 -1.768 9.428 1.00 70.44 118 PRO A CA 1
ATOM 962 C C . PRO A 1 118 ? 10.173 -2.271 8.552 1.00 70.44 118 PRO A C 1
ATOM 964 O O . PRO A 1 118 ? 10.441 -1.706 7.493 1.00 70.44 118 PRO A O 1
ATOM 967 N N . PHE A 1 119 ? 10.791 -3.392 8.935 1.00 77.56 119 PHE A N 1
ATOM 968 C CA . PHE A 1 119 ? 11.850 -4.043 8.167 1.00 77.56 119 PHE A CA 1
ATOM 969 C C . PHE A 1 119 ? 11.448 -4.364 6.728 1.00 77.56 119 PHE A C 1
ATOM 971 O O . PHE A 1 119 ? 12.204 -4.074 5.808 1.00 77.56 119 PHE A O 1
ATOM 978 N N . PHE A 1 120 ? 10.246 -4.892 6.491 1.00 77.12 120 PHE A N 1
ATOM 979 C CA . PHE A 1 120 ? 9.814 -5.211 5.129 1.00 77.12 120 PHE A CA 1
ATOM 980 C C . PHE A 1 120 ? 9.733 -3.961 4.245 1.00 77.12 120 PHE A C 1
ATOM 982 O O . PHE A 1 120 ? 10.032 -4.017 3.055 1.00 77.12 120 PHE A O 1
ATOM 989 N N . ARG A 1 121 ? 9.345 -2.822 4.821 1.00 79.88 121 ARG A N 1
ATOM 990 C CA . ARG A 1 121 ? 9.235 -1.547 4.099 1.00 79.88 121 ARG A CA 1
ATOM 991 C C . ARG A 1 121 ? 10.599 -0.954 3.791 1.00 79.88 121 ARG A C 1
ATOM 993 O O . ARG A 1 121 ? 10.796 -0.460 2.687 1.00 79.88 121 ARG A O 1
ATOM 1000 N N . LEU A 1 122 ? 11.549 -1.087 4.712 1.00 82.69 122 LEU A N 1
ATOM 1001 C CA . LEU A 1 122 ? 12.947 -0.741 4.464 1.00 82.69 122 LEU A CA 1
ATOM 1002 C C . LEU A 1 122 ? 13.547 -1.618 3.359 1.00 82.69 122 LEU A C 1
ATOM 1004 O O . LEU A 1 122 ? 14.112 -1.096 2.403 1.00 82.69 122 LEU A O 1
ATOM 1008 N N . LEU A 1 123 ? 13.351 -2.938 3.425 1.00 84.50 123 LEU A N 1
ATOM 1009 C CA . LEU A 1 123 ? 13.800 -3.859 2.375 1.00 84.50 123 LEU A CA 1
ATOM 1010 C C . LEU A 1 123 ? 13.172 -3.520 1.018 1.00 84.50 123 LEU A C 1
ATOM 1012 O O . LEU A 1 123 ? 13.855 -3.546 -0.006 1.00 84.50 123 LEU A O 1
ATOM 1016 N N . ARG A 1 124 ? 11.886 -3.145 1.009 1.00 81.88 124 ARG A N 1
ATOM 1017 C CA . ARG A 1 124 ? 11.191 -2.662 -0.190 1.00 81.88 124 ARG A CA 1
ATOM 1018 C C . ARG A 1 124 ? 11.864 -1.419 -0.754 1.00 81.88 124 ARG A C 1
ATOM 1020 O O . ARG A 1 124 ? 12.145 -1.385 -1.949 1.00 81.88 124 ARG A O 1
ATOM 1027 N N . LEU A 1 125 ? 12.126 -0.428 0.097 1.00 86.94 125 LEU A N 1
ATOM 1028 C CA . LEU A 1 125 ? 12.787 0.808 -0.296 1.00 86.94 125 LEU A CA 1
ATOM 1029 C C . LEU A 1 125 ? 14.134 0.489 -0.946 1.00 86.94 125 LEU A C 1
ATOM 1031 O O . LEU A 1 125 ? 14.338 0.856 -2.097 1.00 86.94 125 LEU A O 1
ATOM 1035 N N . VAL A 1 126 ? 14.977 -0.310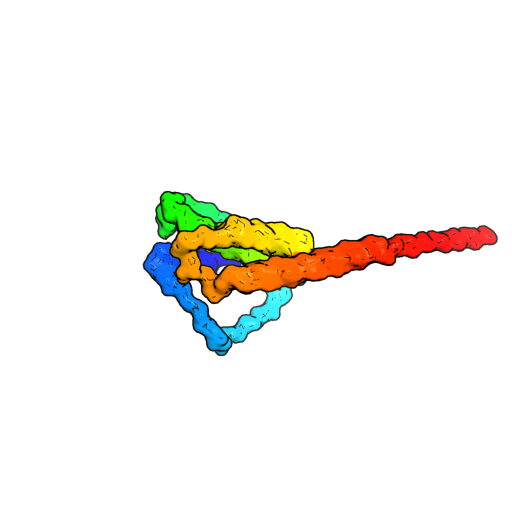 -0.284 1.00 89.44 126 VAL A N 1
ATOM 1036 C CA . VAL A 1 126 ? 16.276 -0.757 -0.814 1.00 89.44 126 VAL A CA 1
ATOM 1037 C C . VAL A 1 126 ? 16.132 -1.443 -2.175 1.00 89.44 126 VAL A C 1
ATOM 1039 O O . VAL A 1 126 ? 16.872 -1.124 -3.107 1.00 89.44 126 VAL A O 1
ATOM 1042 N N . ALA A 1 127 ? 15.170 -2.357 -2.327 1.00 86.62 127 ALA A N 1
ATOM 1043 C CA . ALA A 1 127 ? 14.922 -3.039 -3.595 1.00 86.62 127 ALA A CA 1
ATOM 1044 C C . ALA A 1 127 ? 14.528 -2.054 -4.711 1.00 86.62 127 ALA A C 1
ATOM 1046 O O . ALA A 1 127 ? 15.084 -2.109 -5.810 1.00 86.62 127 ALA A O 1
ATOM 1047 N N . THR A 1 128 ? 13.625 -1.110 -4.423 1.00 87.12 128 THR A N 1
ATOM 1048 C CA . THR A 1 128 ? 13.214 -0.083 -5.393 1.00 87.12 128 THR A CA 1
ATOM 1049 C C . THR A 1 128 ? 14.334 0.905 -5.719 1.00 87.12 128 THR A C 1
ATOM 1051 O O . THR A 1 128 ? 14.493 1.256 -6.886 1.00 87.12 128 THR A O 1
ATOM 1054 N N . SER A 1 129 ? 15.176 1.277 -4.748 1.00 88.69 129 SER A N 1
ATOM 1055 C CA . SER A 1 129 ? 16.359 2.118 -4.965 1.00 88.69 129 SER A CA 1
ATOM 1056 C C . SER A 1 129 ? 17.352 1.447 -5.908 1.00 88.69 129 SER A C 1
ATOM 1058 O O . SER A 1 129 ? 17.847 2.075 -6.840 1.00 88.69 129 SER A O 1
ATOM 1060 N N . ARG A 1 130 ? 17.615 0.146 -5.721 1.00 90.12 130 ARG A N 1
ATOM 1061 C CA . ARG A 1 130 ? 18.487 -0.631 -6.616 1.00 90.12 130 ARG A CA 1
ATOM 1062 C C . ARG A 1 130 ? 17.934 -0.679 -8.039 1.00 90.12 130 ARG A C 1
ATOM 1064 O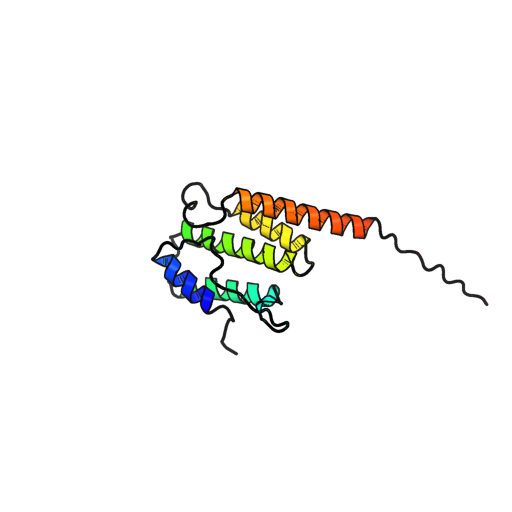 O . ARG A 1 130 ? 18.694 -0.507 -8.990 1.00 90.12 130 ARG A O 1
ATOM 1071 N N . ALA A 1 131 ? 16.627 -0.890 -8.196 1.00 88.31 131 ALA A N 1
ATOM 1072 C CA . ALA A 1 131 ? 15.979 -0.884 -9.508 1.00 88.31 131 ALA A CA 1
ATOM 1073 C C . ALA A 1 131 ? 16.068 0.494 -10.188 1.00 88.31 131 ALA A C 1
ATOM 1075 O O . ALA A 1 131 ? 16.381 0.579 -11.377 1.00 88.31 131 ALA A O 1
ATOM 1076 N N . LEU A 1 132 ? 15.856 1.571 -9.427 1.00 90.25 132 LEU A N 1
ATOM 1077 C CA . LEU A 1 132 ? 15.983 2.943 -9.910 1.00 90.25 132 LEU A CA 1
ATOM 1078 C C . LEU A 1 132 ? 17.417 3.257 -10.354 1.00 90.25 132 LEU A C 1
ATOM 1080 O O . LEU A 1 132 ? 17.607 3.747 -11.465 1.00 90.25 132 LEU A O 1
ATOM 1084 N N . MET A 1 133 ? 18.420 2.908 -9.541 1.00 91.81 133 MET A N 1
ATOM 1085 C CA . MET A 1 133 ? 19.833 3.088 -9.892 1.00 91.81 133 MET A CA 1
ATOM 1086 C C . MET A 1 133 ? 20.202 2.324 -11.164 1.00 91.81 133 MET A C 1
ATOM 1088 O O . MET A 1 133 ? 20.804 2.903 -12.061 1.00 91.81 133 MET A O 1
ATOM 1092 N N . LYS A 1 134 ? 19.787 1.056 -11.300 1.00 90.31 134 LYS A N 1
ATOM 1093 C CA . LYS A 1 134 ? 20.020 0.277 -12.529 1.00 90.31 134 LYS A CA 1
ATOM 1094 C C . LYS A 1 134 ? 19.404 0.947 -13.758 1.00 90.31 134 LYS A C 1
ATOM 1096 O O . LYS A 1 134 ? 20.053 1.030 -14.798 1.00 90.31 134 LYS A O 1
ATOM 1101 N N . SER A 1 135 ? 18.174 1.447 -13.639 1.00 90.31 135 SER A N 1
ATOM 1102 C CA . SER A 1 135 ? 17.505 2.173 -14.724 1.00 90.31 135 SER A CA 1
ATOM 1103 C C . SER A 1 135 ? 18.235 3.467 -15.090 1.00 90.31 135 SER A C 1
ATOM 1105 O O . SER A 1 135 ? 18.331 3.794 -16.272 1.00 90.31 135 SER A O 1
ATOM 1107 N N . TRP A 1 136 ? 18.738 4.201 -14.096 1.00 90.88 136 TRP A N 1
ATOM 1108 C CA . TRP A 1 136 ? 19.481 5.441 -14.302 1.00 90.88 136 TRP A CA 1
ATOM 1109 C C . TRP A 1 136 ? 20.838 5.184 -14.964 1.00 90.88 136 TRP A C 1
ATOM 1111 O O . TRP A 1 136 ? 21.122 5.787 -15.993 1.00 90.88 136 TRP A O 1
ATOM 1121 N N . ILE A 1 137 ? 21.616 4.218 -14.460 1.00 91.69 137 ILE A N 1
ATOM 1122 C CA . ILE A 1 137 ? 22.890 3.782 -15.057 1.00 91.69 137 ILE A CA 1
ATOM 1123 C C . ILE A 1 137 ? 22.667 3.378 -16.513 1.00 91.69 137 ILE A C 1
ATOM 1125 O O . ILE A 1 137 ? 23.350 3.882 -17.399 1.00 91.69 137 ILE A O 1
ATOM 1129 N N . LYS A 1 138 ? 21.662 2.533 -16.789 1.00 90.50 138 LYS A N 1
ATOM 1130 C CA . LYS A 1 138 ? 21.341 2.134 -18.163 1.00 90.50 138 LYS A CA 1
ATOM 1131 C C . LYS A 1 138 ? 21.113 3.360 -19.045 1.00 90.50 138 LYS A C 1
ATOM 1133 O O . LYS A 1 138 ? 21.706 3.419 -20.112 1.00 90.50 138 LYS A O 1
ATOM 1138 N N . LYS A 1 139 ? 20.331 4.346 -18.595 1.00 89.31 139 LYS A N 1
ATOM 1139 C CA . LYS A 1 139 ? 20.035 5.579 -19.347 1.00 89.31 139 LYS A CA 1
ATOM 1140 C C . LYS A 1 139 ? 21.258 6.486 -19.551 1.00 89.31 139 LYS A C 1
ATOM 1142 O O . LYS A 1 139 ? 21.368 7.097 -20.603 1.00 89.31 139 LYS A O 1
ATOM 1147 N N . VAL A 1 140 ? 22.155 6.586 -18.570 1.00 91.38 140 VAL A N 1
ATOM 1148 C CA . VAL A 1 140 ? 23.363 7.431 -18.648 1.00 91.38 140 VAL A CA 1
ATOM 1149 C C . VAL A 1 140 ? 24.430 6.812 -19.554 1.00 91.38 140 VAL A C 1
ATOM 1151 O O . VAL A 1 140 ? 25.071 7.522 -20.325 1.00 91.38 140 VAL A O 1
ATOM 1154 N N . PHE A 1 141 ? 24.616 5.492 -19.477 1.00 92.31 141 PHE A N 1
ATOM 1155 C CA . PHE A 1 141 ? 25.677 4.789 -20.205 1.00 92.31 141 PHE A CA 1
ATOM 1156 C C . PHE A 1 141 ? 25.255 4.248 -21.571 1.00 92.31 141 PHE A C 1
ATOM 1158 O O . PHE A 1 141 ? 26.127 3.963 -22.391 1.00 92.31 141 PHE A O 1
ATOM 1165 N N . SER A 1 142 ? 23.955 4.167 -21.875 1.00 87.75 142 SER A N 1
ATOM 1166 C CA . SER A 1 142 ? 23.505 4.055 -23.268 1.00 87.75 142 SER A CA 1
ATOM 1167 C C . SER A 1 142 ? 23.665 5.412 -23.951 1.00 87.75 142 SER A C 1
ATOM 1169 O O . SER A 1 142 ? 22.706 6.140 -24.193 1.00 87.75 142 SER A O 1
ATOM 1171 N N . ARG A 1 143 ? 24.925 5.771 -24.238 1.00 75.94 143 ARG A N 1
ATOM 1172 C CA . ARG A 1 143 ? 25.226 6.845 -25.185 1.00 75.94 143 ARG A CA 1
ATOM 1173 C C . ARG A 1 143 ? 24.456 6.529 -26.470 1.00 75.94 143 ARG A C 1
ATOM 1175 O O . ARG A 1 143 ? 24.487 5.370 -26.889 1.00 75.94 143 ARG A O 1
ATOM 1182 N N . PRO A 1 144 ? 23.782 7.506 -27.098 1.00 71.62 144 PRO A N 1
ATOM 1183 C CA . PRO A 1 144 ? 23.272 7.295 -28.437 1.00 71.62 144 PRO A CA 1
ATOM 1184 C C . PRO A 1 144 ? 24.485 6.943 -29.291 1.00 71.62 144 PRO A C 1
ATOM 1186 O O . PRO A 1 144 ? 25.376 7.773 -29.485 1.00 71.62 144 PRO A O 1
ATOM 1189 N N . THR A 1 145 ? 24.569 5.694 -29.742 1.00 69.81 145 THR A N 1
ATOM 1190 C CA . THR A 1 145 ? 25.379 5.357 -30.902 1.00 69.81 145 THR A CA 1
ATOM 1191 C C . THR A 1 145 ? 24.835 6.254 -31.996 1.00 69.81 145 THR A C 1
ATOM 1193 O O . THR A 1 145 ? 23.767 5.992 -32.542 1.00 69.81 145 THR A O 1
ATOM 1196 N N . ARG A 1 146 ? 25.505 7.390 -32.232 1.00 68.62 146 ARG A N 1
ATOM 1197 C CA . ARG A 1 146 ? 25.293 8.187 -33.433 1.00 68.62 146 ARG A CA 1
ATOM 1198 C C . ARG A 1 146 ? 25.458 7.184 -34.561 1.00 68.62 146 ARG A C 1
ATOM 1200 O O . ARG A 1 146 ? 26.568 6.723 -34.810 1.00 68.62 146 ARG A O 1
ATOM 1207 N N . THR A 1 147 ? 24.353 6.794 -35.179 1.00 68.88 147 THR A N 1
ATOM 1208 C CA . THR A 1 147 ? 24.363 6.218 -36.510 1.00 68.88 147 THR A CA 1
ATOM 1209 C C . THR A 1 147 ? 24.965 7.304 -37.380 1.00 68.88 147 THR A C 1
ATOM 1211 O O . THR A 1 147 ? 24.295 8.260 -37.761 1.00 68.88 147 THR A O 1
ATOM 1214 N N . VAL A 1 148 ? 26.282 7.235 -37.563 1.00 69.75 148 VAL A N 1
ATOM 1215 C CA . VAL A 1 148 ? 26.988 8.026 -38.560 1.00 69.75 148 VAL A CA 1
ATOM 1216 C C . VAL A 1 148 ? 26.454 7.501 -39.883 1.00 69.75 148 VAL A C 1
ATOM 1218 O O . VAL A 1 148 ? 26.878 6.448 -40.350 1.00 69.75 148 VAL A O 1
ATOM 1221 N N . GLY A 1 149 ? 25.420 8.166 -40.396 1.00 69.69 149 GLY A N 1
ATOM 1222 C CA . GLY A 1 149 ? 24.887 7.912 -41.721 1.00 69.69 149 GLY A CA 1
ATOM 1223 C C . GLY A 1 149 ? 26.012 8.154 -42.709 1.00 69.69 149 GLY A C 1
ATOM 1224 O O . GLY A 1 149 ? 26.447 9.285 -42.900 1.00 69.69 149 GLY A O 1
ATOM 1225 N N . THR A 1 150 ? 26.538 7.071 -43.263 1.00 63.72 150 THR A N 1
ATOM 1226 C CA . THR A 1 150 ? 27.388 7.121 -44.441 1.00 63.72 150 THR A CA 1
ATOM 1227 C C . THR A 1 150 ? 26.439 7.354 -45.611 1.00 63.72 150 THR A C 1
ATOM 1229 O O . THR A 1 150 ? 25.875 6.411 -46.158 1.00 63.72 150 THR A O 1
ATOM 1232 N N . GLU A 1 151 ? 26.176 8.620 -45.932 1.00 63.88 151 GLU A N 1
ATOM 1233 C CA . GLU A 1 151 ? 25.652 8.986 -47.246 1.00 63.88 151 GLU A CA 1
ATOM 1234 C C . GLU A 1 151 ? 26.764 8.681 -48.253 1.00 63.88 151 GLU A C 1
ATOM 1236 O O . GLU A 1 151 ? 27.704 9.452 -48.425 1.00 63.88 151 GLU A O 1
ATOM 1241 N N . ILE A 1 152 ? 26.709 7.488 -48.844 1.00 69.50 152 ILE A N 1
ATOM 1242 C CA . ILE A 1 152 ? 27.514 7.151 -50.014 1.00 69.50 152 ILE A CA 1
ATOM 1243 C C . ILE A 1 152 ? 26.761 7.754 -51.198 1.00 69.50 152 ILE A C 1
ATOM 1245 O O . ILE A 1 152 ? 25.704 7.249 -51.581 1.00 69.50 152 ILE A O 1
ATOM 1249 N N . SER A 1 153 ? 27.270 8.892 -51.672 1.00 73.50 153 SER A N 1
ATOM 1250 C CA . SER A 1 153 ? 26.914 9.498 -52.961 1.00 73.50 153 SER A CA 1
ATOM 1251 C C . SER A 1 153 ? 27.693 8.827 -54.083 1.00 73.50 153 SER A C 1
ATOM 1253 O O . SER A 1 153 ? 28.867 8.470 -53.827 1.00 73.50 153 SER A O 1
#